Protein AF-A0A1H9UC48-F1 (afdb_monomer_lite)

Secondary structure (DSSP, 8-state):
---S-----TT-EEEEEETTTEEEEEEEEEEETTEEEEEESSPPPHHHHHHHHHHHHHGGG--

Foldseek 3Di:
DDDDDDPDDFQDWDWDQAPPVGTWIWGFHDDDDPDTDTDTPDDDDPVNVVVSVVVVVVVVVPD

pLDDT: mean 83.4, std 15.19, range [41.41, 95.88]

Structure (mmCIF, N/CA/C/O backbone):
data_AF-A0A1H9UC48-F1
#
_entry.id   AF-A0A1H9UC48-F1
#
loop_
_atom_site.group_PDB
_atom_site.id
_atom_site.type_symbol
_atom_site.label_atom_id
_atom_site.label_alt_id
_atom_site.label_comp_id
_atom_site.labe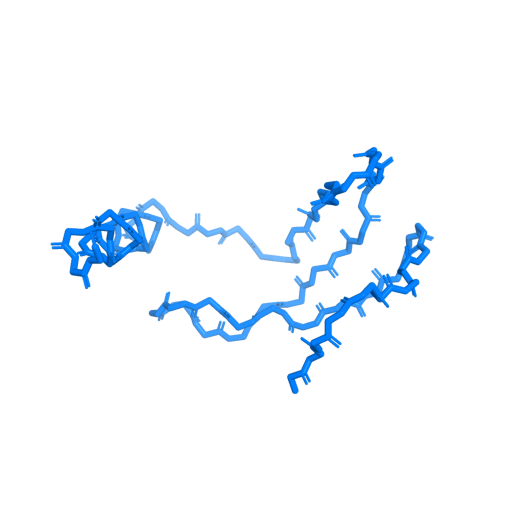l_asym_id
_atom_site.label_entity_id
_atom_site.label_seq_id
_atom_site.pdbx_PDB_ins_code
_atom_site.Cartn_x
_atom_site.Cartn_y
_atom_site.Cartn_z
_atom_site.occupancy
_atom_site.B_iso_or_equiv
_atom_site.auth_seq_id
_atom_site.auth_comp_id
_atom_site.auth_asym_id
_atom_site.auth_atom_id
_atom_site.pdbx_PDB_model_num
ATOM 1 N N . MET A 1 1 ? -9.138 3.587 -12.129 1.00 49.41 1 MET A N 1
ATOM 2 C CA . MET A 1 1 ? -8.735 2.228 -11.710 1.00 49.41 1 MET A CA 1
ATOM 3 C C . MET A 1 1 ? -8.088 1.587 -12.917 1.00 49.41 1 MET A C 1
ATOM 5 O O . MET A 1 1 ? -8.739 1.575 -13.953 1.00 49.41 1 MET A O 1
ATOM 9 N N . CYS A 1 2 ? -6.838 1.139 -12.826 1.00 45.91 2 CYS A N 1
ATOM 10 C CA . CYS A 1 2 ? -6.229 0.378 -13.916 1.00 45.91 2 CYS A CA 1
ATOM 11 C C . CYS A 1 2 ? -6.605 -1.099 -13.766 1.00 45.91 2 CYS A C 1
ATOM 13 O O . CYS A 1 2 ? -6.622 -1.618 -12.650 1.00 45.91 2 CYS A O 1
ATOM 15 N N . VAL A 1 3 ? -6.935 -1.747 -14.879 1.00 51.00 3 VAL A N 1
ATOM 16 C CA . VAL A 1 3 ? -7.243 -3.178 -14.954 1.00 51.00 3 VAL A CA 1
ATOM 17 C C . VAL A 1 3 ? -6.378 -3.754 -16.069 1.00 51.00 3 VAL A C 1
ATOM 19 O O . VAL A 1 3 ? -6.461 -3.274 -17.195 1.00 51.00 3 VAL A O 1
ATOM 22 N N . GLY A 1 4 ? -5.556 -4.754 -15.754 1.00 60.12 4 GLY A N 1
ATOM 23 C CA . GLY A 1 4 ? -4.619 -5.371 -16.698 1.00 60.12 4 GLY A CA 1
ATOM 24 C C . GLY A 1 4 ? -3.155 -5.057 -16.392 1.00 60.12 4 GLY A C 1
ATOM 25 O O . GLY A 1 4 ? -2.834 -4.494 -15.345 1.00 60.12 4 GLY A O 1
ATOM 26 N N . GLU A 1 5 ? -2.274 -5.469 -17.301 1.00 58.75 5 GLU A N 1
ATOM 27 C CA . GLU A 1 5 ? -0.842 -5.187 -17.238 1.00 58.75 5 GLU A CA 1
ATOM 28 C C . GLU A 1 5 ? -0.628 -3.681 -17.426 1.00 58.75 5 GLU A C 1
ATOM 30 O O . GLU A 1 5 ? -0.943 -3.113 -18.471 1.00 58.75 5 GLU A O 1
ATOM 35 N N . VAL A 1 6 ? -0.163 -3.014 -16.373 1.00 67.44 6 VAL A N 1
ATOM 36 C CA . VAL A 1 6 ? 0.227 -1.606 -16.435 1.00 67.44 6 VAL A CA 1
ATOM 37 C C . VAL A 1 6 ? 1.738 -1.604 -16.551 1.00 67.44 6 VAL A C 1
ATOM 39 O O . VAL A 1 6 ? 2.418 -2.047 -15.625 1.00 67.44 6 VAL A O 1
ATOM 42 N N . ALA A 1 7 ? 2.255 -1.140 -17.687 1.00 68.75 7 ALA A N 1
ATOM 43 C CA . ALA A 1 7 ? 3.676 -0.865 -17.827 1.00 68.75 7 ALA A CA 1
ATOM 44 C C . ALA A 1 7 ? 4.020 0.277 -16.861 1.00 68.75 7 ALA A C 1
ATOM 46 O O . ALA A 1 7 ? 3.685 1.426 -17.130 1.00 68.75 7 ALA A O 1
ATOM 47 N N . ILE A 1 8 ? 4.577 -0.078 -15.700 1.00 75.94 8 ILE A N 1
ATOM 48 C CA . ILE A 1 8 ? 5.086 0.865 -14.704 1.00 75.94 8 ILE A CA 1
ATOM 49 C C . ILE A 1 8 ? 6.597 0.702 -14.673 1.00 75.94 8 ILE A C 1
ATOM 51 O O . ILE A 1 8 ? 7.099 -0.391 -14.386 1.00 75.94 8 ILE A O 1
ATOM 55 N N . ASP A 1 9 ? 7.304 1.792 -14.941 1.00 76.38 9 ASP A N 1
ATOM 56 C CA . ASP A 1 9 ? 8.762 1.816 -14.970 1.00 76.38 9 ASP A CA 1
ATOM 57 C C . ASP A 1 9 ? 9.360 2.311 -13.651 1.00 76.38 9 ASP A C 1
ATOM 59 O O . ASP A 1 9 ? 8.740 3.015 -12.846 1.00 76.38 9 ASP A O 1
ATOM 63 N N . ARG A 1 10 ? 10.600 1.891 -13.378 1.00 74.31 10 ARG A N 1
ATOM 64 C CA . ARG A 1 10 ? 11.289 2.228 -12.128 1.00 74.31 10 ARG A CA 1
ATOM 65 C C . ARG A 1 10 ? 11.385 3.746 -11.970 1.00 74.31 10 ARG A C 1
ATOM 67 O O . ARG A 1 10 ? 11.898 4.430 -12.848 1.00 74.31 10 ARG A O 1
ATOM 74 N N . GLY A 1 11 ? 10.967 4.251 -10.811 1.00 74.88 11 GLY A N 1
ATOM 75 C CA . GLY A 1 11 ? 10.944 5.686 -10.519 1.00 74.88 11 GLY A CA 1
ATOM 76 C C . GLY A 1 11 ? 9.595 6.360 -10.772 1.00 74.88 11 GLY A C 1
ATOM 77 O O . GLY A 1 11 ? 9.400 7.484 -10.306 1.00 74.88 11 GLY A O 1
ATOM 78 N N . GLU A 1 12 ? 8.640 5.682 -11.413 1.00 85.06 12 GLU A N 1
ATOM 79 C CA . GLU A 1 12 ? 7.282 6.203 -11.532 1.00 85.06 12 GLU A CA 1
ATOM 80 C C . GLU A 1 12 ? 6.566 6.285 -10.181 1.00 85.06 12 GLU A C 1
ATOM 82 O O . GLU A 1 12 ? 6.747 5.454 -9.279 1.00 85.06 12 GLU A O 1
ATOM 87 N N . ARG A 1 13 ? 5.728 7.321 -10.070 1.00 89.50 13 ARG A N 1
ATOM 88 C CA . ARG A 1 13 ? 4.895 7.612 -8.903 1.00 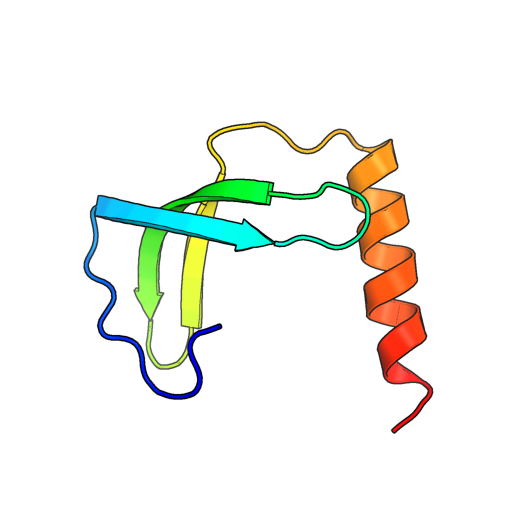89.50 13 ARG A CA 1
ATOM 89 C C . ARG A 1 13 ? 3.469 7.202 -9.196 1.00 89.50 13 ARG A C 1
ATOM 91 O O . ARG A 1 13 ? 2.871 7.655 -10.168 1.00 89.50 13 ARG A O 1
ATOM 98 N N . VAL A 1 14 ? 2.904 6.404 -8.307 1.00 89.94 14 VAL A N 1
ATOM 99 C CA . VAL A 1 14 ? 1.504 6.000 -8.368 1.00 89.94 14 VAL A CA 1
ATOM 100 C C . VAL A 1 14 ? 0.782 6.406 -7.100 1.00 89.94 14 VAL A C 1
ATOM 102 O O . VAL A 1 14 ? 1.372 6.546 -6.029 1.00 89.94 14 VAL A O 1
ATOM 105 N N . LEU A 1 15 ? -0.529 6.576 -7.221 1.00 92.69 15 LEU A N 1
ATOM 106 C CA . LEU A 1 15 ? -1.396 6.879 -6.096 1.00 92.69 15 LEU A CA 1
ATOM 107 C C . LEU A 1 15 ? -2.176 5.615 -5.723 1.00 92.69 15 LEU A C 1
ATOM 109 O O . LEU A 1 15 ? -3.081 5.192 -6.444 1.00 92.69 15 LEU A O 1
ATOM 113 N N . ILE A 1 16 ? -1.815 4.992 -4.604 1.00 90.88 16 ILE A N 1
ATOM 114 C CA . ILE A 1 16 ? -2.433 3.753 -4.129 1.00 90.88 16 ILE A CA 1
ATOM 115 C C . ILE A 1 16 ? -3.605 4.100 -3.213 1.00 90.88 16 ILE A C 1
ATOM 117 O O . ILE A 1 16 ? -3.459 4.850 -2.249 1.00 90.88 16 ILE A O 1
ATOM 121 N N . GLN A 1 17 ? -4.774 3.526 -3.494 1.00 92.06 17 GLN A N 1
ATOM 122 C CA . GLN A 1 17 ? -5.926 3.584 -2.598 1.00 92.06 17 GLN A CA 1
ATOM 123 C C . GLN A 1 17 ? -5.897 2.376 -1.658 1.00 92.06 17 GLN A C 1
ATOM 125 O O . GLN A 1 17 ? -6.221 1.257 -2.056 1.00 92.06 17 GLN A O 1
ATOM 130 N N . LEU A 1 18 ? -5.545 2.609 -0.398 1.00 91.81 18 LEU A N 1
ATOM 131 C CA . LEU A 1 18 ? -5.576 1.599 0.651 1.00 91.81 18 LEU A CA 1
ATOM 132 C C . LEU A 1 18 ? -6.891 1.692 1.446 1.00 91.81 18 LEU A C 1
ATOM 134 O O . LEU A 1 18 ? -7.353 2.798 1.753 1.00 91.81 18 LEU A O 1
ATOM 138 N N . PRO A 1 19 ? -7.510 0.553 1.811 1.00 91.31 19 PRO A N 1
ATOM 139 C CA . PRO A 1 19 ? -8.610 0.536 2.770 1.00 91.31 19 PRO A CA 1
ATOM 140 C C . PRO A 1 19 ? -8.210 1.212 4.086 1.00 91.31 19 PRO A C 1
ATOM 142 O O . PRO A 1 19 ? -7.106 0.980 4.573 1.00 91.31 19 PRO A O 1
ATOM 145 N N . VAL A 1 20 ? -9.112 2.016 4.661 1.00 91.56 20 VAL A N 1
ATOM 146 C CA . VAL A 1 20 ? -8.955 2.762 5.935 1.00 91.56 20 VAL A CA 1
ATOM 147 C C . VAL A 1 20 ? -7.904 3.879 5.909 1.00 91.56 20 VAL A C 1
ATOM 149 O O . VAL A 1 20 ? -8.176 4.960 6.413 1.00 91.56 20 VAL A O 1
ATOM 152 N N . ILE A 1 21 ? -6.754 3.671 5.268 1.00 92.50 21 ILE A N 1
ATOM 153 C CA . ILE A 1 21 ? -5.653 4.646 5.182 1.00 92.50 21 ILE A CA 1
ATOM 154 C C . ILE A 1 21 ? -5.944 5.748 4.149 1.00 92.50 21 ILE A C 1
ATOM 156 O O . ILE A 1 21 ? -5.497 6.885 4.294 1.00 92.50 21 ILE A O 1
ATOM 160 N N . GLY A 1 22 ? -6.690 5.426 3.089 1.00 93.38 22 GLY A N 1
ATOM 161 C CA . GLY A 1 22 ? -6.981 6.362 2.009 1.00 93.38 22 GLY A CA 1
ATOM 162 C C . GLY A 1 22 ? -5.932 6.326 0.897 1.00 93.38 22 GLY A C 1
ATOM 163 O O . GLY A 1 22 ? -5.400 5.271 0.555 1.00 93.38 22 GLY A O 1
ATOM 164 N N . ARG A 1 23 ? -5.671 7.485 0.290 1.00 94.50 23 ARG A N 1
ATOM 165 C CA . ARG A 1 23 ? -4.722 7.632 -0.821 1.00 94.50 23 ARG A CA 1
ATOM 166 C C . ARG A 1 23 ? -3.303 7.834 -0.301 1.00 94.50 23 ARG A C 1
ATOM 168 O O . ARG A 1 23 ? -3.082 8.645 0.598 1.00 94.50 23 ARG A O 1
ATOM 175 N N . ILE A 1 24 ? -2.341 7.132 -0.881 1.00 94.56 24 ILE A N 1
ATOM 176 C CA . ILE A 1 24 ? -0.925 7.285 -0.562 1.00 94.56 24 ILE A CA 1
ATOM 177 C C . ILE A 1 24 ? -0.094 7.266 -1.839 1.00 94.56 24 ILE A C 1
ATOM 179 O O . ILE A 1 24 ? -0.301 6.421 -2.707 1.00 94.56 24 ILE A O 1
ATOM 183 N N . GLU A 1 25 ? 0.818 8.225 -1.962 1.00 94.94 25 GLU A N 1
ATOM 184 C CA . GLU A 1 25 ? 1.804 8.225 -3.036 1.00 94.94 25 GLU A CA 1
ATOM 185 C C . GLU A 1 25 ? 2.841 7.136 -2.777 1.00 94.94 25 GLU A C 1
ATOM 187 O O . GLU A 1 25 ? 3.266 6.914 -1.636 1.00 94.94 25 GLU A O 1
ATOM 192 N N . ALA A 1 26 ? 3.207 6.431 -3.839 1.00 93.88 26 ALA A N 1
ATOM 193 C CA . ALA A 1 26 ? 4.148 5.337 -3.780 1.00 93.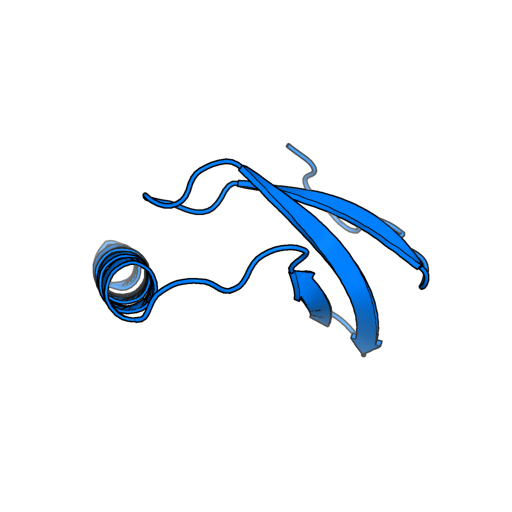88 26 ALA A CA 1
ATOM 194 C C . ALA A 1 26 ? 5.026 5.305 -5.033 1.00 93.88 26 ALA A C 1
ATOM 196 O O . ALA A 1 26 ? 4.552 5.553 -6.141 1.00 93.88 26 ALA A O 1
ATOM 197 N N . HIS A 1 27 ? 6.297 4.975 -4.849 1.00 92.94 27 HIS A N 1
ATOM 198 C CA . HIS A 1 27 ? 7.299 4.892 -5.905 1.00 92.94 27 HIS A CA 1
ATOM 199 C C . HIS A 1 27 ? 7.615 3.438 -6.221 1.00 92.94 27 HIS A C 1
ATOM 201 O O . HIS A 1 27 ? 7.825 2.645 -5.300 1.00 92.94 27 HIS A O 1
ATOM 207 N N . LEU A 1 28 ? 7.691 3.083 -7.503 1.00 91.25 28 LEU A N 1
ATOM 208 C CA . LEU A 1 28 ? 8.118 1.743 -7.898 1.00 91.25 28 LEU A CA 1
ATOM 209 C C . LEU A 1 28 ? 9.609 1.537 -7.582 1.00 91.25 28 LEU A C 1
ATOM 211 O O . LEU A 1 28 ? 10.475 2.219 -8.132 1.00 91.25 28 LEU A O 1
ATOM 215 N N . VAL A 1 29 ? 9.911 0.560 -6.723 1.00 91.25 29 VAL A N 1
ATOM 216 C CA . VAL A 1 29 ? 11.282 0.220 -6.296 1.00 91.25 29 VAL A CA 1
ATOM 217 C C . VAL A 1 29 ? 11.847 -0.929 -7.122 1.00 91.25 29 VAL A C 1
ATOM 219 O O . VAL A 1 29 ? 13.011 -0.894 -7.544 1.00 91.25 29 VAL A O 1
ATOM 222 N N . TRP A 1 30 ? 11.025 -1.958 -7.329 1.00 90.25 30 TRP A N 1
ATOM 223 C CA . TRP A 1 30 ? 11.386 -3.161 -8.065 1.00 90.25 30 TRP A CA 1
ATOM 224 C C . TRP A 1 30 ? 10.169 -3.765 -8.762 1.00 90.25 30 TRP A C 1
ATOM 226 O O . TRP A 1 30 ? 9.055 -3.713 -8.243 1.00 90.25 30 TRP A O 1
ATOM 236 N N . THR A 1 31 ? 10.426 -4.408 -9.895 1.00 87.50 31 THR A N 1
ATOM 237 C CA . THR A 1 31 ? 9.475 -5.272 -10.595 1.00 87.50 31 THR A CA 1
ATOM 238 C C . THR A 1 31 ? 10.150 -6.616 -10.819 1.00 87.50 31 THR A C 1
ATOM 240 O O . THR A 1 31 ? 11.320 -6.679 -11.198 1.00 87.50 31 THR A O 1
ATOM 243 N N . HIS A 1 32 ? 9.438 -7.700 -10.540 1.00 88.12 32 HIS A N 1
ATOM 244 C CA . HIS A 1 32 ? 9.896 -9.056 -10.789 1.00 88.12 32 HIS A CA 1
ATOM 245 C C . HIS A 1 32 ? 8.712 -9.922 -11.211 1.00 88.12 32 HIS A C 1
ATOM 247 O O . HIS A 1 32 ? 7.830 -10.207 -10.400 1.00 88.12 32 HIS A O 1
ATOM 253 N N . ARG A 1 33 ? 8.728 -10.370 -12.473 1.00 86.88 33 ARG A N 1
ATOM 254 C CA . ARG A 1 33 ? 7.633 -11.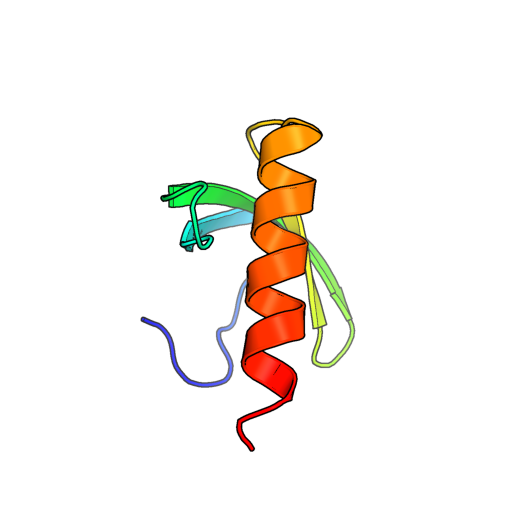130 -13.096 1.00 86.88 33 ARG A CA 1
ATOM 255 C C . ARG A 1 33 ? 6.303 -10.375 -12.972 1.00 86.88 33 ARG A C 1
ATOM 257 O O . ARG A 1 33 ? 6.204 -9.251 -13.438 1.00 86.88 33 ARG A O 1
ATOM 264 N N . ASP A 1 34 ? 5.317 -10.981 -12.322 1.00 84.12 34 ASP A N 1
ATOM 265 C CA . ASP A 1 34 ? 3.957 -10.488 -12.104 1.00 84.12 34 ASP A CA 1
ATOM 266 C C . A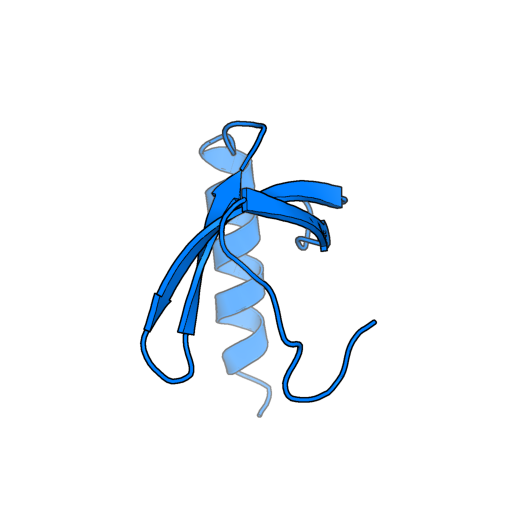SP A 1 34 ? 3.820 -9.619 -10.841 1.00 84.12 34 ASP A C 1
ATOM 268 O O . ASP A 1 34 ? 2.708 -9.317 -10.406 1.00 84.12 34 ASP A O 1
ATOM 272 N N . ARG A 1 35 ? 4.939 -9.249 -10.203 1.00 85.81 35 ARG A N 1
ATOM 273 C CA . ARG A 1 35 ? 4.943 -8.506 -8.939 1.00 85.81 35 ARG A CA 1
ATOM 274 C C . ARG A 1 35 ? 5.745 -7.224 -9.030 1.00 85.81 35 ARG A C 1
ATOM 276 O O . ARG A 1 35 ? 6.847 -7.195 -9.571 1.00 85.81 35 ARG A O 1
ATOM 283 N N . SER A 1 36 ? 5.221 -6.206 -8.364 1.00 90.00 36 SER A N 1
ATOM 284 C CA . SER A 1 36 ? 5.853 -4.902 -8.212 1.00 90.00 36 SER A CA 1
ATOM 285 C C . SER A 1 36 ? 5.886 -4.526 -6.736 1.00 90.00 36 SER A C 1
ATOM 287 O O . SER A 1 36 ? 4.900 -4.701 -6.015 1.00 90.00 36 SER A O 1
ATOM 289 N N . GLY A 1 37 ? 7.026 -4.021 -6.280 1.00 90.69 37 GLY A N 1
ATOM 290 C CA . GLY A 1 37 ? 7.204 -3.496 -4.934 1.00 90.69 37 GLY A CA 1
ATOM 291 C C . GLY A 1 37 ? 7.281 -1.981 -4.942 1.00 90.69 37 GLY A C 1
ATOM 292 O O . GLY A 1 37 ? 8.074 -1.401 -5.685 1.00 90.69 37 GLY A O 1
ATOM 293 N N . PHE A 1 38 ? 6.497 -1.351 -4.072 1.00 93.06 38 PHE A N 1
ATOM 294 C CA . PHE A 1 38 ? 6.426 0.100 -3.962 1.00 93.06 38 PHE A CA 1
ATOM 295 C C . PHE A 1 38 ? 6.928 0.584 -2.604 1.00 93.06 38 PHE A C 1
ATOM 297 O O . PHE A 1 38 ? 6.611 -0.007 -1.570 1.00 93.06 38 PHE A O 1
ATOM 304 N N . GLN A 1 39 ? 7.671 1.687 -2.607 1.00 94.06 39 GLN A N 1
ATOM 305 C CA . GLN A 1 39 ? 7.990 2.451 -1.409 1.00 94.06 39 GLN A CA 1
ATOM 306 C C . GLN A 1 39 ? 6.928 3.525 -1.223 1.00 94.06 39 GLN A C 1
ATOM 308 O O . GLN A 1 39 ? 6.633 4.274 -2.148 1.00 94.06 39 GLN A O 1
ATOM 313 N N . LEU A 1 40 ? 6.352 3.593 -0.028 1.00 94.50 40 LEU A N 1
ATOM 314 C CA . LEU A 1 40 ? 5.352 4.596 0.313 1.00 94.50 40 LEU A CA 1
ATOM 315 C C . LEU A 1 40 ? 6.035 5.901 0.726 1.00 94.50 40 LEU A C 1
ATOM 317 O O . LEU A 1 40 ? 6.993 5.874 1.495 1.00 94.50 40 LEU A O 1
ATOM 321 N N . GLU A 1 41 ? 5.471 7.032 0.311 1.00 94.69 41 GLU A N 1
ATOM 322 C CA . GLU A 1 41 ? 5.939 8.368 0.720 1.00 94.69 41 GLU A CA 1
ATOM 323 C C . GLU A 1 41 ? 5.663 8.670 2.200 1.00 94.69 41 GLU A C 1
ATOM 325 O O . GLU A 1 41 ? 6.179 9.629 2.771 1.00 94.69 41 GLU A O 1
ATOM 330 N N . ARG A 1 42 ? 4.820 7.859 2.848 1.00 94.12 42 ARG A N 1
ATOM 331 C CA . ARG A 1 42 ? 4.484 7.988 4.268 1.00 94.12 42 ARG A CA 1
ATOM 332 C C . ARG A 1 42 ? 4.547 6.634 4.958 1.00 94.12 42 ARG A C 1
ATOM 334 O O . ARG A 1 42 ? 4.096 5.624 4.419 1.00 94.12 42 ARG A O 1
ATOM 341 N N . VAL A 1 43 ? 5.046 6.635 6.190 1.00 93.69 43 VAL A N 1
ATOM 342 C CA . VAL A 1 43 ? 5.037 5.454 7.058 1.00 93.69 43 VAL A CA 1
ATOM 343 C C . VAL A 1 43 ? 3.603 5.155 7.496 1.00 93.69 43 VAL A C 1
ATOM 345 O O . VAL A 1 43 ? 2.904 6.037 7.998 1.00 93.69 43 VAL A O 1
ATOM 348 N N . ILE A 1 44 ? 3.168 3.904 7.334 1.00 92.88 44 ILE A N 1
ATOM 349 C CA . ILE A 1 44 ? 1.892 3.428 7.879 1.00 92.88 44 ILE A CA 1
ATOM 350 C C . ILE A 1 44 ? 2.085 3.160 9.372 1.00 92.88 44 ILE A C 1
ATOM 352 O O . ILE A 1 44 ? 2.973 2.398 9.763 1.00 92.88 44 ILE A O 1
ATOM 356 N N . ARG A 1 45 ? 1.252 3.778 10.215 1.00 93.94 45 ARG A N 1
ATOM 357 C CA . ARG A 1 45 ? 1.310 3.563 11.664 1.00 93.94 45 ARG A CA 1
ATOM 358 C C . ARG A 1 45 ? 0.902 2.125 12.013 1.00 93.94 45 ARG A C 1
ATOM 360 O O . ARG A 1 45 ? 0.068 1.545 11.316 1.00 93.94 45 ARG A O 1
ATOM 367 N N . PRO A 1 46 ? 1.422 1.546 13.110 1.00 95.88 46 PRO A N 1
ATOM 368 C CA . PRO A 1 46 ? 1.089 0.176 13.499 1.00 95.88 46 PRO A CA 1
ATOM 369 C C . PRO A 1 46 ? -0.418 -0.096 13.644 1.00 95.88 46 PRO A C 1
ATOM 371 O O . PRO A 1 46 ? -0.871 -1.179 13.278 1.00 95.88 46 PRO A O 1
ATOM 374 N N . ASP A 1 47 ? -1.196 0.870 14.144 1.00 95.44 47 ASP A N 1
ATOM 375 C CA . ASP A 1 47 ? -2.656 0.744 14.282 1.00 95.44 47 ASP A CA 1
ATOM 376 C C . ASP A 1 47 ? -3.362 0.639 12.927 1.00 95.44 47 ASP A C 1
ATOM 378 O O . ASP A 1 47 ? -4.139 -0.292 12.702 1.00 95.44 47 ASP A O 1
ATOM 382 N N . ASP A 1 48 ? -3.022 1.527 11.993 1.00 94.81 48 ASP A N 1
ATOM 383 C CA . ASP A 1 48 ? -3.571 1.520 10.635 1.00 94.81 48 ASP A CA 1
ATOM 384 C C . ASP A 1 48 ? -3.183 0.243 9.882 1.00 94.81 48 ASP A C 1
ATOM 386 O O . ASP A 1 48 ? -3.993 -0.344 9.163 1.00 94.81 48 ASP A O 1
ATOM 390 N N . PHE A 1 49 ? -1.952 -0.236 10.087 1.00 93.56 49 PHE A N 1
ATOM 391 C CA . PHE A 1 49 ? -1.490 -1.493 9.508 1.00 93.56 49 PHE A CA 1
ATOM 392 C C . PHE A 1 49 ? -2.297 -2.690 10.030 1.00 93.56 49 PHE A C 1
ATOM 394 O O . PHE A 1 49 ? -2.715 -3.545 9.245 1.00 93.56 49 PHE A O 1
ATOM 401 N N . ARG A 1 50 ? -2.582 -2.742 11.339 1.00 94.50 50 ARG A N 1
ATOM 402 C CA . ARG A 1 50 ? -3.447 -3.776 11.931 1.00 94.50 50 ARG A CA 1
ATOM 403 C C . ARG A 1 50 ? -4.867 -3.723 11.363 1.00 94.50 50 ARG A C 1
ATOM 405 O O . ARG A 1 50 ? -5.402 -4.772 10.999 1.00 94.50 50 ARG A O 1
ATOM 412 N N . ALA A 1 51 ? -5.453 -2.531 11.237 1.00 94.62 51 ALA A N 1
ATOM 413 C CA . ALA A 1 51 ? -6.783 -2.346 10.653 1.00 94.62 51 ALA A CA 1
ATOM 414 C C . ALA A 1 51 ? -6.836 -2.796 9.180 1.00 94.62 51 ALA A C 1
ATOM 416 O O . ALA A 1 51 ? -7.753 -3.515 8.773 1.00 94.62 51 ALA A O 1
ATOM 417 N N . LEU A 1 52 ? -5.809 -2.454 8.396 1.00 92.88 52 LEU A N 1
ATOM 418 C CA . LEU A 1 52 ? -5.661 -2.902 7.012 1.00 92.88 52 LEU A CA 1
ATOM 419 C C . LEU A 1 52 ? -5.597 -4.434 6.918 1.00 92.88 52 LEU A C 1
ATOM 421 O O . LEU A 1 52 ? -6.311 -5.036 6.112 1.00 92.88 52 LEU A O 1
ATOM 425 N N . LEU A 1 53 ? -4.781 -5.081 7.759 1.00 92.56 53 LEU A N 1
ATOM 426 C CA . LEU A 1 53 ? -4.671 -6.542 7.791 1.00 92.56 53 LEU A CA 1
ATOM 427 C C . LEU A 1 53 ? -5.998 -7.218 8.145 1.00 92.56 53 LEU A C 1
ATOM 429 O O . LEU A 1 53 ? -6.329 -8.239 7.540 1.00 92.56 53 LEU A O 1
ATOM 433 N N . ALA A 1 54 ? -6.763 -6.666 9.090 1.00 93.38 54 ALA A N 1
ATOM 434 C CA . ALA A 1 54 ? -8.069 -7.202 9.463 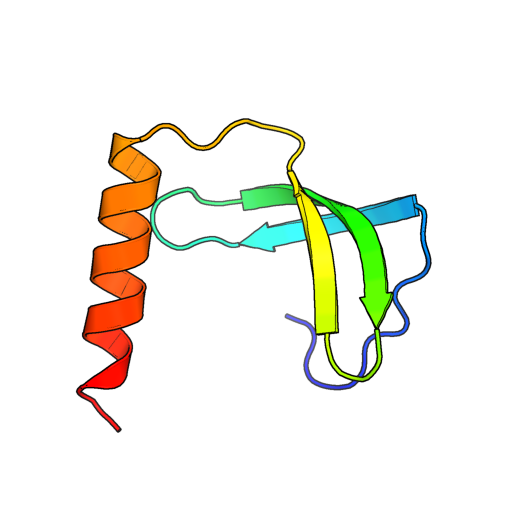1.00 93.38 54 ALA A CA 1
ATOM 435 C C . ALA A 1 54 ? -9.040 -7.213 8.268 1.00 93.38 54 ALA A C 1
ATOM 437 O O . ALA A 1 54 ? -9.680 -8.229 7.999 1.00 93.38 54 ALA A O 1
ATOM 438 N N . ILE A 1 55 ? -9.077 -6.130 7.486 1.00 91.81 55 ILE A N 1
ATOM 439 C CA . ILE A 1 55 ? -9.931 -6.019 6.292 1.00 91.81 55 ILE A CA 1
ATOM 440 C C . ILE A 1 55 ? -9.494 -6.990 5.195 1.00 91.81 55 ILE A C 1
ATOM 442 O O . ILE A 1 55 ? -10.330 -7.663 4.591 1.00 91.81 55 ILE A O 1
ATOM 446 N N . LEU A 1 56 ? -8.190 -7.075 4.919 1.00 87.75 56 LEU A N 1
ATOM 447 C CA . LEU A 1 56 ? -7.668 -7.945 3.863 1.00 87.75 56 LEU A CA 1
ATOM 448 C C . LEU A 1 56 ? -7.854 -9.431 4.196 1.00 87.75 56 LEU A C 1
ATOM 450 O O . LEU A 1 56 ? -8.181 -10.216 3.306 1.00 87.75 56 LEU A O 1
ATOM 454 N N . LYS A 1 57 ? -7.698 -9.819 5.469 1.00 84.12 57 LYS A N 1
ATOM 455 C CA . LYS A 1 57 ? -7.987 -11.185 5.932 1.00 84.12 57 LYS A CA 1
ATOM 456 C C . LYS A 1 57 ? -9.486 -11.485 5.905 1.00 84.12 57 LYS A C 1
ATOM 458 O O . LYS A 1 57 ? -9.870 -12.550 5.432 1.00 84.12 57 LYS A O 1
ATOM 463 N N . GLY A 1 58 ? -10.325 -10.537 6.331 1.00 75.56 58 GLY A N 1
ATOM 464 C CA . GLY A 1 58 ? -11.785 -10.677 6.313 1.00 75.56 58 GLY A CA 1
ATOM 465 C C . GLY A 1 58 ? -12.363 -10.836 4.903 1.00 75.56 58 GLY A C 1
ATOM 466 O O . GLY A 1 58 ? -13.259 -11.647 4.691 1.00 75.56 58 GLY A O 1
ATOM 467 N N . LYS A 1 59 ? -11.793 -10.152 3.902 1.00 59.03 59 LYS A N 1
ATOM 468 C CA . LYS A 1 59 ? -12.207 -10.286 2.493 1.00 59.03 59 LYS A CA 1
ATOM 469 C C . LYS A 1 59 ? -11.927 -11.661 1.876 1.00 59.03 59 LYS A C 1
ATOM 471 O O . LYS A 1 59 ? -12.510 -11.977 0.845 1.00 59.03 59 LYS A O 1
ATOM 476 N N . ARG A 1 60 ? -11.057 -12.483 2.475 1.00 56.88 60 ARG A N 1
ATOM 477 C CA . ARG A 1 60 ? -10.694 -13.806 1.940 1.00 56.88 60 ARG A CA 1
ATOM 478 C C . ARG A 1 60 ? -11.705 -14.908 2.293 1.00 56.88 60 ARG A C 1
ATOM 480 O O . ARG A 1 60 ? -11.656 -15.959 1.674 1.00 56.88 60 ARG A O 1
ATOM 487 N N . ALA A 1 61 ? -12.615 -14.667 3.241 1.00 49.19 61 ALA A N 1
ATOM 488 C CA . ALA A 1 61 ? -13.625 -15.638 3.681 1.00 49.19 61 ALA A CA 1
ATOM 489 C C . ALA A 1 61 ? -14.946 -15.590 2.883 1.00 49.19 61 ALA A C 1
ATOM 491 O O . ALA A 1 61 ? -15.845 -16.378 3.149 1.00 49.19 61 ALA A O 1
ATOM 492 N N . ALA A 1 62 ? -15.077 -14.668 1.923 1.00 49.66 62 ALA A N 1
ATOM 493 C CA . ALA A 1 62 ? -16.301 -14.456 1.143 1.00 49.66 62 ALA A CA 1
ATOM 494 C C . ALA A 1 62 ? -16.179 -14.904 -0.328 1.00 49.66 62 ALA A C 1
ATOM 496 O O . ALA A 1 62 ? -16.898 -14.385 -1.182 1.00 49.66 62 ALA A O 1
ATOM 497 N N . ARG A 1 63 ? -15.254 -15.819 -0.647 1.00 41.41 63 ARG A N 1
ATOM 498 C CA . ARG A 1 63 ? -15.081 -16.359 -2.001 1.00 41.41 63 ARG A CA 1
ATOM 499 C C . ARG A 1 63 ? -14.917 -17.867 -1.990 1.00 41.41 63 ARG A C 1
ATOM 501 O O . ARG A 1 63 ? -14.186 -18.352 -1.101 1.00 41.41 63 ARG A O 1
#

Radius of gyration: 13.28 Å; chains: 1; bounding box: 28×25×32 Å

Sequence (63 aa):
MCVGEVAIDRGERVLIQLPVIGRIEAHLVWTHRDRSGFQLERVIRPDDFRALLAILKGKRAAR